Protein AF-A0A3D3ZYZ5-F1 (afdb_monomer_lite)

Radius of gyration: 24.04 Å; chains: 1; bounding box: 31×42×69 Å

Secondary structure (DSSP, 8-state):
-HHHHHHHHHHTT-----PPPS-SS--TTSPPPP-S-EEPTTS-EE-GGGGTTSS--------TT-HHHHHTHHHHHHHT-

Structure (mmCIF, N/CA/C/O backbone):
data_AF-A0A3D3ZYZ5-F1
#
_entry.id   AF-A0A3D3ZYZ5-F1
#
loop_
_atom_site.group_PDB
_atom_site.id
_atom_site.type_symbol
_atom_site.label_atom_id
_atom_site.label_alt_id
_atom_site.label_comp_id
_atom_site.label_asym_id
_atom_site.label_entity_id
_atom_site.label_seq_id
_atom_site.pdbx_PDB_ins_code
_atom_site.Cartn_x
_atom_site.Cartn_y
_atom_site.Cartn_z
_atom_site.occupancy
_atom_site.B_iso_or_equiv
_atom_site.auth_seq_id
_atom_site.auth_comp_id
_atom_site.auth_asym_id
_atom_site.auth_atom_id
_atom_site.pdbx_PDB_model_num
ATOM 1 N N . MET A 1 1 ? 11.378 -29.202 53.202 1.00 59.69 1 MET A N 1
ATOM 2 C CA . MET A 1 1 ? 11.071 -27.751 53.229 1.00 59.69 1 MET A CA 1
ATOM 3 C C . MET A 1 1 ? 11.936 -26.963 52.243 1.00 59.69 1 MET A C 1
ATOM 5 O O . MET A 1 1 ? 11.384 -26.471 51.273 1.00 59.69 1 MET A O 1
ATOM 9 N N . LYS A 1 2 ? 13.274 -26.941 52.373 1.00 55.06 2 LYS A N 1
ATOM 10 C CA . LYS A 1 2 ? 14.185 -26.259 51.417 1.00 55.06 2 LYS A CA 1
ATOM 11 C C . LYS A 1 2 ? 13.994 -26.660 49.940 1.00 55.06 2 LYS A C 1
ATOM 13 O O . LYS A 1 2 ? 13.946 -25.794 49.083 1.00 55.06 2 LYS A O 1
ATOM 18 N N . LYS A 1 3 ? 13.810 -27.957 49.650 1.00 55.78 3 LYS A N 1
ATOM 19 C CA . LYS A 1 3 ? 13.582 -28.458 48.276 1.00 55.78 3 LYS A CA 1
ATOM 20 C C . LYS A 1 3 ? 12.232 -28.027 47.678 1.00 55.78 3 LYS A C 1
ATOM 22 O O . LYS A 1 3 ? 12.161 -27.758 46.491 1.00 55.78 3 LYS A O 1
ATOM 27 N N . ILE A 1 4 ? 11.191 -27.914 48.509 1.00 67.81 4 ILE A N 1
ATOM 28 C CA . ILE A 1 4 ? 9.856 -27.449 48.091 1.00 67.81 4 ILE A CA 1
ATOM 29 C C . ILE A 1 4 ? 9.904 -25.952 47.760 1.00 67.81 4 ILE A C 1
ATOM 31 O O . ILE A 1 4 ? 9.321 -25.522 46.773 1.00 67.81 4 ILE A O 1
ATOM 35 N N . LEU A 1 5 ? 10.676 -25.180 48.533 1.00 64.88 5 LEU A N 1
ATOM 36 C CA . LEU A 1 5 ? 10.870 -23.749 48.296 1.00 64.88 5 LEU A CA 1
ATOM 37 C C . LEU A 1 5 ? 11.620 -23.465 46.980 1.00 64.88 5 LEU A C 1
ATOM 39 O O . LEU A 1 5 ? 11.281 -22.528 46.269 1.00 64.88 5 LEU A O 1
ATOM 43 N N . VAL A 1 6 ? 12.606 -24.301 46.632 1.00 71.31 6 VAL A N 1
ATOM 44 C CA . VAL A 1 6 ? 13.372 -24.178 45.377 1.00 71.31 6 VAL A CA 1
ATOM 45 C C . VAL A 1 6 ? 12.511 -24.507 44.153 1.00 71.31 6 VAL A C 1
ATOM 47 O O . VAL A 1 6 ? 12.584 -23.803 43.152 1.00 71.31 6 VAL A O 1
ATOM 50 N N . ILE A 1 7 ? 11.654 -25.530 44.237 1.00 68.94 7 ILE A N 1
ATOM 51 C CA . ILE A 1 7 ? 10.743 -25.900 43.140 1.00 68.94 7 ILE A CA 1
ATOM 52 C C . ILE A 1 7 ? 9.689 -24.806 42.907 1.00 68.94 7 ILE A C 1
ATOM 54 O O . ILE A 1 7 ? 9.404 -24.466 41.761 1.00 68.94 7 ILE A O 1
ATOM 58 N N . ALA A 1 8 ? 9.162 -24.201 43.976 1.00 66.94 8 ALA A N 1
ATOM 59 C CA . ALA A 1 8 ? 8.216 -23.091 43.866 1.00 66.94 8 ALA A CA 1
ATOM 60 C C . ALA A 1 8 ? 8.838 -21.847 43.197 1.00 66.94 8 ALA A C 1
ATOM 62 O O . ALA A 1 8 ? 8.187 -21.212 42.373 1.00 66.94 8 ALA A O 1
ATOM 63 N N . ALA A 1 9 ? 10.108 -21.541 43.487 1.00 66.38 9 ALA A N 1
ATOM 64 C CA . ALA A 1 9 ? 10.826 -20.417 42.877 1.00 66.38 9 ALA A CA 1
ATOM 65 C C . ALA A 1 9 ? 11.162 -20.633 41.384 1.00 66.38 9 ALA A C 1
ATOM 67 O O . ALA A 1 9 ? 11.227 -19.676 40.613 1.00 66.38 9 ALA A O 1
ATOM 68 N N . LEU A 1 10 ? 11.349 -21.886 40.957 1.00 61.00 10 LEU A N 1
ATOM 69 C CA . LEU A 1 10 ? 11.583 -22.240 39.551 1.00 61.00 10 LEU A CA 1
ATOM 70 C C . LEU A 1 10 ? 10.306 -22.152 38.700 1.00 61.00 10 LEU A C 1
ATOM 72 O O . LEU A 1 10 ? 10.378 -21.793 37.529 1.00 61.00 10 LEU A O 1
ATOM 76 N N . LEU A 1 11 ? 9.134 -22.417 39.284 1.00 61.94 11 LEU A N 1
ATOM 77 C CA . LEU A 1 11 ? 7.844 -22.329 38.585 1.00 61.94 11 LEU A CA 1
ATOM 78 C C . LEU A 1 11 ? 7.387 -20.880 38.338 1.00 61.94 11 LEU A C 1
ATOM 80 O O . LEU A 1 11 ? 6.662 -20.619 37.377 1.00 61.94 11 LEU A O 1
ATOM 84 N N . SER A 1 12 ? 7.854 -19.922 39.145 1.00 59.81 12 SER A N 1
ATOM 85 C CA . SER A 1 12 ? 7.582 -18.489 38.954 1.00 59.81 12 SER A CA 1
ATOM 86 C C . SER A 1 12 ? 8.377 -17.830 37.816 1.00 59.81 12 SER A C 1
ATOM 88 O O . SER A 1 12 ? 8.126 -16.672 37.504 1.00 59.81 12 SER A O 1
ATOM 90 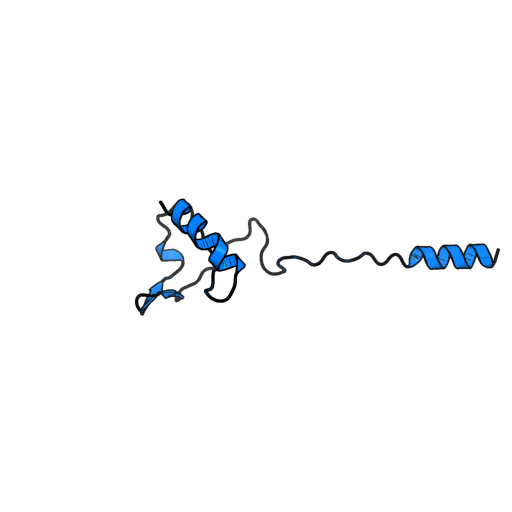N N . TYR A 1 13 ? 9.298 -18.552 37.166 1.00 56.91 13 TYR A N 1
ATOM 91 C CA . TYR A 1 13 ? 10.078 -18.071 36.014 1.00 56.91 13 TYR A CA 1
ATOM 92 C C . TYR A 1 13 ? 9.413 -18.346 34.657 1.00 56.91 13 TYR A C 1
ATOM 94 O O . TYR A 1 13 ? 10.070 -18.317 33.618 1.00 56.91 13 TYR A O 1
ATOM 102 N N . SER A 1 14 ? 8.104 -18.607 34.645 1.00 61.97 14 SER A N 1
ATOM 103 C CA . SER A 1 14 ? 7.329 -18.642 33.405 1.00 61.97 14 SER A CA 1
ATOM 104 C C . SER A 1 14 ? 7.205 -17.213 32.878 1.00 61.97 14 SER A C 1
ATOM 106 O O . SER A 1 14 ? 6.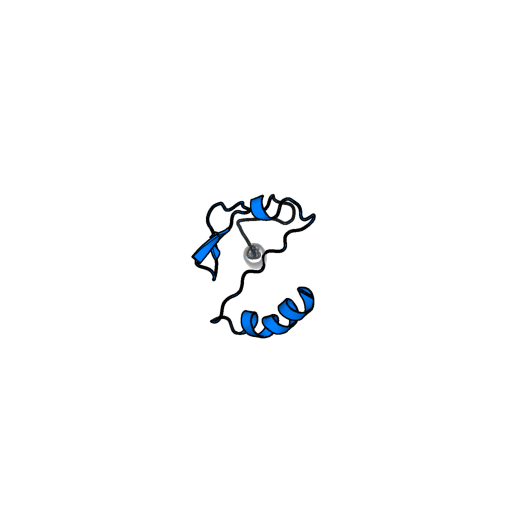255 -16.501 33.197 1.00 61.97 14 SER A O 1
ATOM 108 N N . SER A 1 15 ? 8.213 -16.759 32.131 1.00 65.00 15 SER A N 1
ATOM 109 C CA . SER A 1 15 ? 8.154 -15.507 31.387 1.00 65.00 15 SER A CA 1
ATOM 110 C C . SER A 1 15 ? 6.890 -15.525 30.535 1.00 65.00 15 SER A C 1
ATOM 112 O O . SER A 1 15 ? 6.719 -16.411 29.699 1.00 65.00 15 SER A O 1
ATOM 114 N N . VAL A 1 16 ? 5.995 -14.560 30.758 1.00 66.50 16 VAL A N 1
ATOM 115 C CA . VAL A 1 16 ? 4.930 -14.256 29.803 1.00 66.50 16 VAL A CA 1
ATOM 116 C C . VAL A 1 16 ? 5.649 -13.904 28.507 1.00 66.50 16 VAL A C 1
ATOM 118 O O . VAL A 1 16 ? 6.273 -12.849 28.408 1.00 66.50 16 VAL A O 1
ATOM 121 N N . ALA A 1 17 ? 5.658 -14.827 27.549 1.00 66.75 17 ALA A N 1
ATOM 122 C CA . ALA A 1 17 ? 6.136 -14.533 26.214 1.00 66.75 17 ALA A CA 1
ATOM 123 C C . ALA A 1 17 ? 5.175 -13.486 25.647 1.00 66.75 17 ALA A C 1
ATOM 125 O O . ALA A 1 17 ? 4.033 -13.808 25.321 1.00 66.75 17 ALA A O 1
ATOM 126 N N . ALA A 1 18 ? 5.606 -12.224 25.608 1.00 67.25 18 ALA A N 1
ATOM 127 C CA . ALA A 1 18 ? 4.903 -11.191 24.870 1.00 67.25 18 ALA A CA 1
ATOM 128 C C . ALA A 1 18 ? 4.881 -11.654 23.411 1.00 67.25 18 ALA A C 1
ATOM 130 O O . ALA A 1 18 ? 5.924 -11.707 22.756 1.00 67.25 18 ALA A O 1
ATOM 131 N N . ALA A 1 19 ? 3.717 -12.103 22.943 1.00 67.94 19 ALA A N 1
ATOM 132 C CA . ALA A 1 19 ? 3.536 -12.416 21.539 1.00 67.94 19 ALA A CA 1
ATOM 133 C C . ALA A 1 19 ? 3.885 -11.148 20.750 1.00 67.94 19 ALA A C 1
ATOM 135 O O . ALA A 1 19 ? 3.393 -10.069 21.074 1.00 67.94 19 ALA A O 1
ATOM 136 N N . GLY A 1 20 ? 4.795 -11.269 19.781 1.00 60.25 20 GLY A N 1
ATOM 137 C CA . GLY A 1 20 ? 5.194 -10.138 18.952 1.00 60.25 20 GLY A CA 1
ATOM 138 C C . GLY A 1 20 ? 3.975 -9.573 18.232 1.00 60.25 20 GLY A C 1
ATOM 139 O O . GLY A 1 20 ? 3.243 -10.313 17.575 1.00 60.25 20 GLY A O 1
ATOM 140 N N . GLU A 1 21 ? 3.750 -8.274 18.381 1.00 62.34 21 GLU A N 1
ATOM 141 C CA . GLU A 1 21 ? 2.705 -7.566 17.658 1.00 62.34 21 GLU A CA 1
ATOM 142 C C . GLU A 1 21 ? 3.072 -7.521 16.173 1.00 62.34 21 GLU A C 1
ATOM 144 O O . GLU A 1 21 ? 4.156 -7.074 15.796 1.00 62.34 21 GLU A O 1
ATOM 149 N N . PHE A 1 22 ? 2.191 -8.052 15.323 1.00 69.12 22 PHE A N 1
ATOM 150 C CA . PHE A 1 22 ? 2.458 -8.208 13.889 1.00 69.12 22 PHE A CA 1
ATOM 151 C C . PHE A 1 22 ? 2.479 -6.861 13.139 1.00 69.12 22 PHE A C 1
ATOM 153 O O . PHE A 1 22 ? 3.021 -6.792 12.037 1.00 69.12 22 PHE A O 1
ATOM 160 N N . ASN A 1 23 ? 1.923 -5.795 13.733 1.00 72.31 23 ASN A N 1
ATOM 161 C CA . ASN A 1 23 ? 1.988 -4.420 13.239 1.00 72.31 23 ASN A CA 1
ATOM 162 C C . ASN A 1 23 ? 1.844 -3.409 14.400 1.00 72.31 23 ASN A C 1
ATOM 164 O O . ASN A 1 23 ? 0.726 -3.177 14.840 1.00 72.31 23 ASN A O 1
ATOM 168 N N . PRO A 1 24 ? 2.923 -2.761 14.870 1.00 79.62 24 PRO A N 1
ATOM 169 C CA . PRO A 1 24 ? 2.854 -1.829 16.001 1.00 79.62 24 PRO A CA 1
ATOM 170 C C . PRO A 1 24 ? 2.320 -0.430 15.632 1.00 79.62 24 PRO A C 1
ATOM 172 O O . PRO A 1 24 ? 2.396 0.481 16.453 1.00 79.62 24 PRO A O 1
ATOM 175 N N . VAL A 1 25 ? 1.887 -0.209 14.382 1.00 88.06 25 VAL A N 1
ATOM 176 C CA . VAL A 1 25 ? 1.592 1.138 13.857 1.00 88.06 25 VAL A CA 1
ATOM 177 C C . VAL A 1 25 ? 0.103 1.377 13.605 1.00 88.06 25 VAL A C 1
ATOM 179 O O . VAL A 1 25 ? -0.353 2.498 13.809 1.00 88.06 25 VAL A O 1
ATOM 182 N N . LEU A 1 26 ? -0.637 0.375 13.121 1.00 90.00 26 LEU A N 1
ATOM 183 C CA . LEU A 1 26 ? -2.050 0.516 12.747 1.00 90.00 26 LEU A CA 1
ATOM 184 C C . LEU A 1 26 ? -2.848 -0.724 13.134 1.00 90.00 26 LEU A C 1
ATOM 186 O O . LEU A 1 26 ? -2.465 -1.843 12.768 1.00 90.00 26 LEU A O 1
ATOM 190 N N . ASP A 1 27 ? -4.002 -0.489 13.746 1.00 90.19 27 ASP A N 1
ATOM 191 C CA . ASP A 1 27 ? -4.981 -1.505 14.101 1.00 90.19 27 ASP A CA 1
ATOM 192 C C . ASP A 1 27 ? -6.134 -1.578 13.091 1.00 90.19 27 ASP A C 1
ATOM 194 O O . ASP A 1 27 ? -6.408 -0.670 12.299 1.00 90.19 27 ASP A O 1
ATOM 198 N N . ILE A 1 28 ? -6.854 -2.700 13.109 1.00 90.81 28 ILE A N 1
ATOM 199 C CA . ILE A 1 28 ? -8.061 -2.860 12.294 1.00 90.81 28 ILE A CA 1
ATOM 200 C C . ILE A 1 28 ? -9.131 -1.883 12.791 1.00 90.81 28 ILE A C 1
ATOM 202 O O . ILE A 1 28 ? -9.566 -1.954 13.937 1.00 90.81 28 ILE A O 1
ATOM 206 N N . GLY A 1 29 ? -9.616 -1.032 11.886 1.00 93.25 29 GLY A N 1
ATOM 207 C CA . GLY A 1 29 ? -10.618 -0.005 12.180 1.00 93.25 29 GLY A CA 1
ATOM 208 C C . GLY A 1 29 ? -10.035 1.402 12.285 1.00 93.25 29 GLY A C 1
ATOM 209 O O . GLY A 1 29 ? -10.803 2.365 12.238 1.00 93.25 29 GLY A O 1
ATOM 210 N N . ASP A 1 30 ? -8.708 1.533 12.344 1.00 94.50 30 ASP A N 1
ATOM 211 C CA . ASP A 1 30 ? -8.053 2.831 12.255 1.00 94.50 30 ASP A CA 1
ATOM 212 C C . ASP A 1 30 ? -8.289 3.489 10.894 1.00 94.50 30 ASP A C 1
ATOM 214 O O . ASP A 1 30 ? -8.477 2.841 9.858 1.00 94.50 30 ASP A O 1
ATOM 218 N N . ASN A 1 31 ? -8.245 4.822 10.890 1.00 94.44 31 ASN A N 1
ATOM 219 C CA . ASN A 1 31 ? -8.257 5.574 9.644 1.00 94.44 31 ASN A CA 1
ATOM 220 C C . ASN A 1 31 ? -7.000 5.248 8.831 1.00 94.44 31 ASN A C 1
ATOM 222 O O . ASN A 1 31 ? -5.882 5.315 9.342 1.00 94.44 31 ASN A O 1
ATOM 226 N N . ALA A 1 32 ? -7.182 4.968 7.540 1.00 93.81 32 ALA A N 1
ATOM 227 C CA . ALA A 1 32 ? -6.063 4.760 6.634 1.00 93.81 32 ALA A CA 1
ATOM 228 C C . ALA A 1 32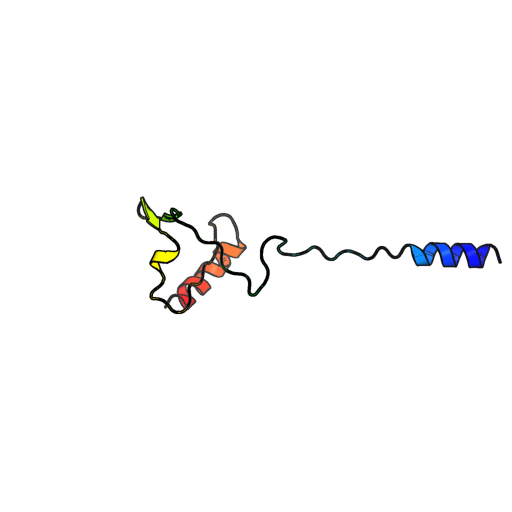 ? -5.160 6.013 6.577 1.00 93.81 32 ALA A C 1
ATOM 230 O O . ALA A 1 32 ? -5.677 7.132 6.456 1.00 93.81 32 ALA A O 1
ATOM 231 N N . PRO A 1 33 ? -3.823 5.854 6.604 1.00 93.94 33 PRO A N 1
ATOM 232 C CA . PRO A 1 33 ? -2.907 6.961 6.372 1.00 93.94 33 PRO A CA 1
ATOM 233 C C . PRO A 1 33 ? -3.141 7.578 4.995 1.00 93.94 33 PRO A C 1
ATOM 235 O O . PRO A 1 33 ? -3.171 6.881 3.978 1.00 93.94 33 PRO A O 1
ATOM 238 N N . LYS A 1 34 ? -3.276 8.902 4.960 1.00 96.19 34 LYS A N 1
ATOM 239 C CA . LYS A 1 34 ? -3.398 9.646 3.708 1.00 96.19 34 LYS A CA 1
ATOM 240 C C . LYS A 1 34 ? -2.023 9.958 3.129 1.00 96.19 34 LYS A C 1
ATOM 242 O O . LYS A 1 34 ? -1.070 10.211 3.861 1.00 96.19 34 LYS A O 1
ATOM 247 N N . TRP A 1 35 ? -1.952 10.006 1.806 1.00 96.50 35 TRP A N 1
ATOM 248 C CA . TRP A 1 35 ? -0.795 10.476 1.052 1.00 96.50 35 TRP A CA 1
ATOM 249 C C . TRP A 1 35 ? -1.224 11.558 0.061 1.00 96.50 35 TRP A C 1
ATOM 251 O O . TRP A 1 35 ? -2.354 11.556 -0.425 1.00 96.50 35 TRP A O 1
ATOM 261 N N . GLU A 1 36 ? -0.314 12.471 -0.262 1.00 96.75 36 GLU A N 1
ATOM 262 C CA . GLU A 1 36 ? -0.587 13.555 -1.217 1.00 96.75 36 GLU A CA 1
ATOM 263 C C . GLU A 1 36 ? 0.162 13.375 -2.540 1.00 96.75 36 GLU A C 1
ATOM 265 O O . GLU A 1 36 ? -0.341 13.760 -3.589 1.00 96.75 36 GLU A O 1
ATOM 270 N N . LYS A 1 37 ? 1.363 12.787 -2.498 1.00 96.00 37 LYS A N 1
ATOM 271 C CA . LYS A 1 37 ? 2.304 12.782 -3.626 1.00 96.00 37 LYS A CA 1
ATOM 272 C C . LYS A 1 37 ? 2.973 11.428 -3.802 1.00 96.00 37 LYS A C 1
ATOM 274 O O . LYS A 1 37 ? 4.184 11.300 -3.639 1.00 96.00 37 LYS A O 1
ATOM 279 N N . LEU A 1 38 ? 2.181 10.397 -4.085 1.00 96.12 38 LEU A N 1
ATOM 280 C CA . LEU A 1 38 ? 2.728 9.081 -4.399 1.00 96.12 38 LEU A CA 1
ATOM 281 C C . LEU A 1 38 ? 3.132 9.042 -5.883 1.00 96.12 38 LEU A C 1
ATOM 283 O O . LEU A 1 38 ? 2.258 9.232 -6.734 1.00 96.12 38 LEU A O 1
ATOM 287 N N . PRO A 1 39 ? 4.411 8.804 -6.223 1.00 95.81 39 PRO A N 1
ATOM 288 C CA . PRO A 1 39 ? 4.825 8.659 -7.613 1.00 95.81 39 PRO A CA 1
ATOM 289 C C . PRO A 1 39 ? 4.179 7.427 -8.248 1.00 95.81 39 PRO A C 1
ATOM 291 O O . PRO A 1 39 ? 4.182 6.340 -7.669 1.00 95.81 39 PRO A O 1
ATOM 294 N N . SER A 1 40 ? 3.636 7.589 -9.451 1.00 94.00 40 SER A N 1
ATOM 295 C CA . SER A 1 40 ? 3.096 6.485 -10.247 1.00 94.00 40 SER A CA 1
ATOM 296 C C . SER A 1 40 ? 4.083 6.009 -11.311 1.00 94.00 40 SER A C 1
ATOM 298 O O . SER A 1 40 ? 5.030 6.706 -11.663 1.00 94.00 40 SER A O 1
ATOM 300 N N . ILE A 1 41 ? 3.777 4.867 -11.930 1.00 93.62 41 ILE A N 1
ATOM 301 C CA . ILE A 1 41 ? 4.504 4.332 -13.095 1.00 93.62 41 ILE A CA 1
ATOM 302 C C . ILE A 1 41 ? 4.387 5.199 -14.365 1.00 93.62 41 ILE A C 1
ATOM 304 O O . ILE A 1 41 ? 4.933 4.847 -15.403 1.00 93.62 41 ILE A O 1
ATOM 308 N N . THR A 1 42 ? 3.629 6.298 -14.304 1.00 94.38 42 THR A N 1
ATOM 309 C CA . THR A 1 42 ? 3.427 7.244 -15.414 1.00 94.38 42 THR A CA 1
ATOM 310 C C . THR A 1 42 ? 4.041 8.619 -15.142 1.00 94.38 42 THR A C 1
ATOM 312 O O . THR A 1 42 ? 3.643 9.592 -15.779 1.00 94.38 42 THR A O 1
ATOM 315 N N . ASP A 1 43 ? 4.946 8.720 -14.160 1.00 92.50 43 ASP A N 1
ATOM 316 C CA . ASP A 1 43 ? 5.587 9.968 -13.706 1.00 92.50 43 ASP A CA 1
ATOM 317 C C . ASP A 1 43 ? 4.607 11.049 -13.212 1.00 92.50 43 ASP A C 1
ATOM 319 O O . ASP A 1 43 ? 4.929 12.234 -13.126 1.00 92.50 43 ASP A O 1
ATOM 323 N N . LYS A 1 44 ? 3.385 10.645 -12.858 1.00 94.88 44 LYS A N 1
ATOM 324 C CA . LYS A 1 44 ? 2.376 11.504 -12.224 1.00 94.88 44 LYS A CA 1
ATOM 325 C C . LYS A 1 44 ? 2.300 11.230 -10.732 1.00 94.88 44 LYS A C 1
ATOM 327 O O . LYS A 1 44 ? 2.438 10.078 -10.317 1.00 94.88 44 LYS A O 1
ATOM 332 N N . GLU A 1 45 ? 2.004 12.264 -9.954 1.00 96.81 45 GLU A N 1
ATOM 333 C CA . GLU A 1 45 ? 1.677 12.142 -8.533 1.00 96.81 45 GLU A CA 1
ATOM 334 C C . GLU A 1 45 ? 0.209 11.725 -8.350 1.00 96.81 45 GLU A C 1
ATOM 336 O O . GLU A 1 45 ? -0.696 12.249 -9.006 1.00 96.81 45 GLU A O 1
ATOM 341 N N . ILE A 1 46 ? -0.031 10.780 -7.443 1.00 96.19 46 ILE A N 1
ATOM 342 C CA . ILE A 1 46 ? -1.364 10.330 -7.040 1.00 96.19 46 ILE A CA 1
ATOM 343 C C . ILE A 1 46 ? -1.555 10.665 -5.557 1.00 96.19 46 ILE A C 1
ATOM 345 O O . ILE A 1 46 ? -0.718 10.298 -4.734 1.00 96.19 46 ILE A O 1
ATOM 349 N N . ALA A 1 47 ? -2.666 11.320 -5.214 1.00 97.12 47 ALA A N 1
ATOM 350 C CA . ALA A 1 47 ? -3.087 11.602 -3.842 1.00 97.12 47 ALA A CA 1
ATOM 351 C C . ALA A 1 47 ? -4.178 10.620 -3.381 1.00 97.12 47 ALA A C 1
ATOM 353 O O . ALA A 1 47 ? -4.917 10.078 -4.202 1.00 97.12 47 ALA A O 1
ATOM 354 N N . PHE A 1 48 ? -4.328 10.435 -2.069 1.00 97.06 48 PHE A N 1
ATOM 355 C CA . PHE A 1 48 ? -5.380 9.609 -1.4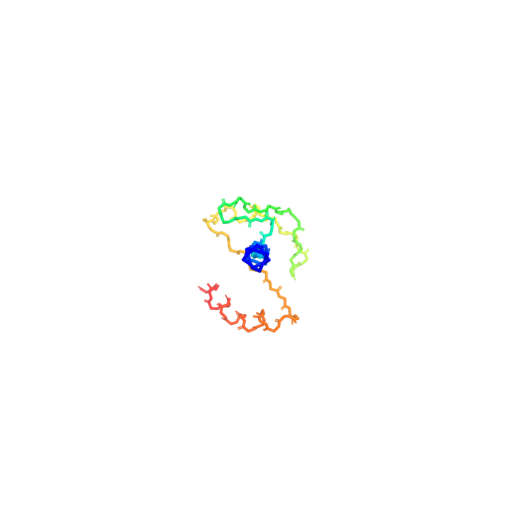59 1.00 97.06 48 PHE A CA 1
ATOM 356 C C . PHE A 1 48 ? -6.780 10.057 -1.897 1.00 97.06 48 PHE A C 1
ATOM 358 O O . PHE A 1 48 ? -7.629 9.250 -2.269 1.00 97.06 48 PHE A O 1
ATOM 365 N N . ASP A 1 49 ? -7.006 11.371 -1.914 1.00 96.94 49 ASP A N 1
ATOM 366 C CA . ASP A 1 49 ? -8.310 11.958 -2.219 1.00 96.94 49 ASP A CA 1
ATOM 367 C C . ASP A 1 49 ? -8.688 11.859 -3.714 1.00 96.94 49 ASP A C 1
ATOM 369 O O . ASP A 1 49 ? -9.831 12.159 -4.065 1.00 96.94 49 ASP A O 1
ATOM 373 N N . HIS A 1 50 ? -7.784 11.397 -4.595 1.00 96.44 50 HIS A N 1
ATOM 374 C CA . HIS A 1 50 ? -8.117 11.086 -5.994 1.00 96.44 50 HIS A CA 1
ATOM 375 C C . HIS A 1 50 ? -9.101 9.913 -6.131 1.00 96.44 50 HIS A C 1
ATOM 377 O O . HIS A 1 50 ? -9.652 9.733 -7.206 1.00 96.44 50 HIS A O 1
ATOM 383 N N . PHE A 1 51 ? -9.320 9.124 -5.073 1.00 95.81 51 PHE A N 1
ATOM 384 C CA . PHE A 1 51 ? -10.192 7.943 -5.095 1.00 95.81 51 PHE A CA 1
ATOM 385 C C . PHE A 1 51 ? -11.514 8.139 -4.335 1.00 95.81 51 PHE A C 1
ATOM 387 O O . PHE A 1 51 ? -12.234 7.172 -4.087 1.00 95.81 51 PHE A O 1
ATOM 394 N N . LYS A 1 52 ? -11.841 9.370 -3.921 1.00 96.12 52 LYS A N 1
ATOM 395 C CA . LYS A 1 52 ? -12.959 9.669 -3.004 1.00 96.12 52 LYS A CA 1
ATOM 396 C C . LYS A 1 52 ? -14.349 9.336 -3.555 1.00 96.12 52 LYS A C 1
ATOM 398 O O . LYS A 1 52 ? -15.287 9.193 -2.774 1.00 96.12 52 LYS A O 1
ATOM 403 N N . GLU A 1 53 ? -14.513 9.255 -4.876 1.00 97.19 53 GLU A N 1
ATOM 404 C CA . GLU A 1 53 ? -15.772 8.830 -5.496 1.00 97.19 53 GLU A CA 1
ATOM 405 C C . GLU A 1 53 ? -16.045 7.327 -5.330 1.00 97.19 53 GLU A C 1
ATOM 407 O O . GLU A 1 53 ? -17.188 6.884 -5.482 1.00 97.19 53 GLU A O 1
ATOM 412 N N . HIS A 1 54 ? -15.021 6.536 -5.003 1.00 96.00 54 HIS A N 1
ATOM 413 C CA . HIS A 1 54 ? -15.157 5.107 -4.776 1.00 96.00 54 HIS A CA 1
ATOM 414 C C . HIS A 1 54 ? -15.539 4.818 -3.324 1.00 96.00 54 HIS A C 1
ATOM 416 O O . HIS A 1 54 ? -15.031 5.415 -2.380 1.00 96.00 54 HIS A O 1
ATOM 422 N N . LYS A 1 55 ? -16.428 3.836 -3.135 1.00 95.44 55 LYS A N 1
ATOM 423 C CA . LYS A 1 55 ? -16.881 3.420 -1.797 1.00 95.44 55 LYS A CA 1
ATOM 424 C C . LYS A 1 55 ? -15.781 2.744 -0.979 1.00 95.44 55 LYS A C 1
ATOM 426 O O . LYS A 1 55 ? -15.838 2.761 0.244 1.00 95.44 55 LYS A O 1
ATOM 431 N N . ILE A 1 56 ? -14.849 2.080 -1.659 1.00 94.56 56 ILE A N 1
ATOM 432 C CA . ILE A 1 56 ? -13.781 1.283 -1.060 1.00 94.56 56 ILE A CA 1
ATOM 433 C C . ILE A 1 56 ? -12.516 1.523 -1.878 1.00 94.56 56 ILE A C 1
ATOM 435 O O . ILE A 1 56 ? -12.551 1.437 -3.105 1.00 94.56 56 ILE A O 1
ATOM 439 N N . LEU A 1 57 ? -11.411 1.777 -1.183 1.00 94.75 57 LEU A N 1
ATOM 440 C CA . LEU A 1 57 ? -10.066 1.793 -1.743 1.00 94.75 57 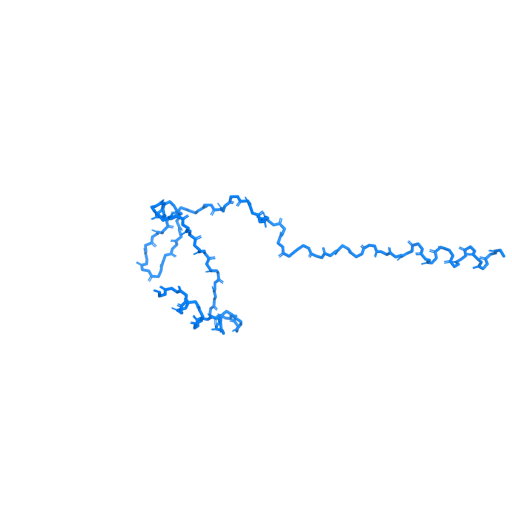LEU A CA 1
ATOM 441 C C . LEU A 1 57 ? -9.276 0.634 -1.132 1.00 94.75 57 LEU A C 1
ATOM 443 O O . LEU A 1 57 ? -9.137 0.553 0.087 1.00 94.75 57 LEU A O 1
ATOM 447 N N . VAL A 1 58 ? -8.763 -0.259 -1.977 1.00 94.56 58 VAL A N 1
ATOM 448 C CA . VAL A 1 58 ? -7.865 -1.346 -1.565 1.00 94.56 58 VAL A CA 1
ATOM 449 C C . VAL A 1 58 ? -6.442 -0.959 -1.951 1.00 94.56 58 VAL A C 1
ATOM 451 O O . VAL A 1 58 ? -6.170 -0.701 -3.121 1.00 94.56 58 VAL A O 1
ATOM 454 N N . VAL A 1 59 ? -5.532 -0.930 -0.974 1.00 94.06 59 VAL A N 1
ATOM 455 C CA . VAL A 1 59 ? -4.106 -0.647 -1.189 1.00 94.06 59 VAL A CA 1
ATOM 456 C C . VAL A 1 59 ? -3.317 -1.931 -0.960 1.00 94.06 59 VAL A C 1
ATOM 458 O O . VAL A 1 59 ? -3.258 -2.432 0.160 1.00 94.06 59 VAL A O 1
ATOM 461 N N . ALA A 1 60 ? -2.721 -2.472 -2.021 1.00 94.38 60 ALA A N 1
ATOM 462 C CA . ALA A 1 60 ? -1.880 -3.661 -1.951 1.00 94.38 60 ALA A CA 1
ATOM 463 C C . ALA A 1 60 ? -0.402 -3.261 -2.056 1.00 94.38 60 ALA A C 1
ATOM 465 O O . ALA A 1 60 ? 0.026 -2.716 -3.073 1.00 94.38 60 ALA A O 1
ATOM 466 N N . PHE A 1 61 ? 0.382 -3.543 -1.015 1.00 93.50 61 PHE A N 1
ATOM 467 C CA . PHE A 1 61 ? 1.835 -3.383 -1.058 1.00 93.50 61 PHE A CA 1
ATOM 468 C C . PHE A 1 61 ? 2.462 -4.629 -1.684 1.00 93.50 61 PHE A C 1
ATOM 470 O O . PHE A 1 61 ? 2.268 -5.739 -1.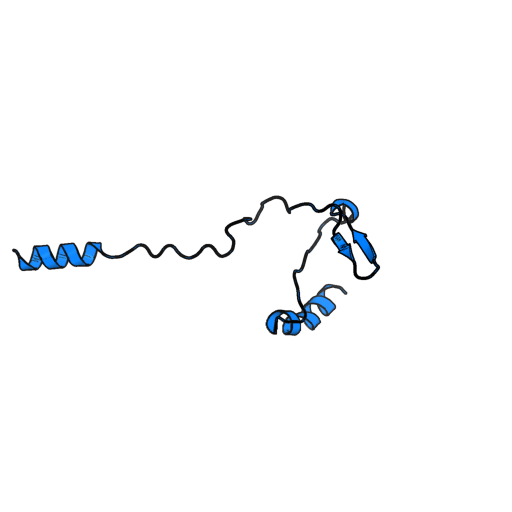192 1.00 93.50 61 PHE A O 1
ATOM 477 N N . THR A 1 62 ? 3.212 -4.442 -2.766 1.00 95.62 62 THR A N 1
ATOM 478 C CA . THR A 1 62 ? 3.878 -5.519 -3.508 1.00 95.62 62 THR A CA 1
ATOM 479 C C . THR A 1 62 ? 5.284 -5.091 -3.928 1.00 95.62 62 THR A C 1
ATOM 481 O O . THR A 1 62 ? 5.618 -3.903 -3.879 1.00 95.62 62 THR A O 1
ATOM 484 N N . CYS A 1 63 ? 6.128 -6.048 -4.312 1.00 95.12 63 CYS A N 1
ATOM 485 C CA . CYS A 1 63 ? 7.451 -5.778 -4.860 1.00 95.12 63 CYS A CA 1
ATOM 486 C C . CYS A 1 63 ? 7.967 -6.935 -5.723 1.00 95.12 63 CYS A C 1
ATOM 488 O O . CYS A 1 63 ? 7.645 -8.096 -5.497 1.00 95.12 63 CYS A O 1
ATOM 490 N N . ASN A 1 64 ? 8.871 -6.611 -6.648 1.00 95.25 64 ASN A N 1
ATOM 491 C CA . ASN A 1 64 ? 9.448 -7.587 -7.580 1.00 95.25 64 ASN A CA 1
ATOM 492 C C . ASN A 1 64 ? 10.475 -8.529 -6.923 1.00 95.25 64 ASN A C 1
ATOM 494 O O . ASN A 1 64 ? 10.896 -9.506 -7.532 1.00 95.25 64 ASN A O 1
ATOM 498 N N . SER A 1 65 ? 10.957 -8.202 -5.719 1.00 96.56 65 SER A N 1
ATOM 499 C CA . SER A 1 65 ? 12.026 -8.947 -5.040 1.00 96.56 65 SER A CA 1
ATOM 500 C C . SER A 1 65 ? 11.519 -9.952 -4.005 1.00 96.56 65 SER A C 1
ATOM 502 O O . SER A 1 65 ? 12.302 -10.782 -3.543 1.00 96.56 65 SER A O 1
ATOM 504 N N . CYS A 1 66 ? 10.239 -9.894 -3.623 1.00 97.00 66 CYS A N 1
ATOM 505 C CA . CYS A 1 66 ? 9.652 -10.830 -2.672 1.00 97.00 66 CYS A CA 1
ATOM 506 C C . CYS A 1 66 ? 8.991 -11.989 -3.431 1.00 97.00 66 CYS A C 1
ATOM 508 O O . CYS A 1 66 ? 7.998 -11.753 -4.118 1.00 97.00 66 CYS A O 1
ATOM 510 N N . PRO A 1 67 ? 9.461 -13.242 -3.279 1.00 97.06 67 PRO A N 1
ATOM 511 C CA . PRO A 1 67 ? 8.870 -14.379 -3.989 1.00 97.06 67 PRO A CA 1
ATOM 512 C C . PRO A 1 67 ? 7.383 -14.560 -3.652 1.00 97.06 67 PRO A C 1
ATOM 514 O O . PRO A 1 67 ? 6.584 -14.838 -4.535 1.00 97.06 67 PRO A O 1
ATOM 517 N N . TYR A 1 68 ? 6.980 -14.288 -2.405 1.00 95.88 68 TYR A N 1
ATOM 518 C CA . TYR A 1 68 ? 5.569 -14.337 -2.015 1.00 95.88 68 TYR A CA 1
ATOM 519 C C . TYR A 1 68 ? 4.717 -13.251 -2.671 1.00 95.88 68 TYR A C 1
ATOM 521 O O . TYR A 1 68 ? 3.537 -13.473 -2.910 1.00 95.88 68 TYR A O 1
ATOM 529 N N . ALA A 1 69 ? 5.281 -12.069 -2.928 1.00 97.25 69 ALA A N 1
ATOM 530 C CA . ALA A 1 69 ? 4.548 -11.014 -3.616 1.00 97.25 69 ALA A CA 1
ATOM 531 C C . ALA A 1 69 ? 4.300 -11.410 -5.079 1.00 97.25 69 ALA A C 1
ATOM 533 O O . ALA A 1 69 ? 3.167 -11.301 -5.543 1.00 97.25 69 ALA A O 1
ATOM 534 N N . VAL A 1 70 ? 5.325 -11.968 -5.736 1.00 97.19 70 VAL A N 1
ATOM 535 C CA . VAL A 1 70 ? 5.250 -12.493 -7.109 1.00 97.19 70 VAL A CA 1
ATOM 536 C C . VAL A 1 70 ? 4.210 -13.614 -7.221 1.00 97.19 70 VAL A C 1
ATOM 538 O O . VAL A 1 70 ? 3.339 -13.555 -8.085 1.00 97.19 70 VAL A O 1
ATOM 541 N N . ASP A 1 71 ? 4.211 -14.582 -6.299 1.00 97.31 71 ASP A N 1
ATOM 542 C CA . ASP A 1 71 ? 3.236 -15.689 -6.287 1.00 97.31 71 ASP A CA 1
ATOM 543 C C . ASP A 1 71 ? 1.769 -15.215 -6.179 1.00 97.31 71 ASP A C 1
ATOM 545 O O . ASP A 1 71 ? 0.839 -15.939 -6.546 1.00 97.31 71 ASP A O 1
ATOM 549 N N . TYR A 1 72 ? 1.529 -14.009 -5.654 1.00 96.81 72 TYR A N 1
ATOM 550 C CA . TYR A 1 72 ? 0.189 -13.441 -5.487 1.00 96.81 72 TYR A CA 1
ATOM 551 C C . TYR A 1 72 ? -0.275 -12.576 -6.666 1.00 96.81 72 TYR A C 1
ATOM 553 O O . TYR A 1 72 ? -1.455 -12.211 -6.703 1.00 96.81 72 TYR A O 1
ATOM 561 N N . GLU A 1 73 ? 0.590 -12.262 -7.630 1.00 96.12 73 GLU A N 1
ATOM 562 C CA . GLU A 1 73 ? 0.267 -11.346 -8.731 1.00 96.12 73 GLU A CA 1
ATOM 563 C C . GLU A 1 73 ? -0.943 -11.821 -9.546 1.00 96.12 73 GLU A C 1
ATOM 565 O O . GLU A 1 73 ? -1.889 -11.053 -9.732 1.00 96.12 73 GLU A O 1
ATOM 570 N N . ASP A 1 74 ? -0.998 -13.102 -9.926 1.00 96.44 74 ASP A N 1
ATOM 571 C CA . ASP A 1 74 ? -2.126 -13.670 -10.683 1.00 96.44 74 ASP A CA 1
ATOM 572 C C . ASP A 1 74 ? -3.467 -13.520 -9.945 1.00 96.44 74 ASP A C 1
ATOM 574 O O . ASP A 1 74 ? -4.515 -13.280 -10.556 1.00 96.44 74 ASP A O 1
ATOM 578 N N . ARG A 1 75 ? -3.449 -13.607 -8.609 1.00 96.25 75 ARG A N 1
ATOM 579 C CA . ARG A 1 75 ? -4.647 -13.423 -7.777 1.00 96.25 75 ARG A CA 1
ATOM 580 C C . ARG A 1 75 ? -5.087 -11.965 -7.742 1.00 96.25 75 ARG A C 1
ATOM 582 O O . ARG A 1 75 ? -6.287 -11.703 -7.797 1.00 96.25 75 ARG A O 1
ATOM 589 N N . LEU A 1 76 ? -4.142 -11.028 -7.660 1.00 95.62 76 LEU A N 1
ATOM 590 C CA . LEU A 1 76 ? -4.434 -9.593 -7.714 1.00 95.62 76 LEU A CA 1
ATOM 591 C C . LEU A 1 76 ? -4.991 -9.199 -9.089 1.00 95.62 76 LEU A C 1
ATOM 593 O O . LEU A 1 76 ? -5.974 -8.463 -9.160 1.00 95.62 76 LEU A O 1
ATOM 597 N N . VAL A 1 77 ? -4.433 -9.750 -10.170 1.00 95.06 77 VAL A N 1
ATOM 598 C CA . VAL A 1 77 ? -4.933 -9.549 -11.540 1.00 95.06 77 VAL A CA 1
ATOM 599 C C . VAL A 1 77 ? -6.346 -10.109 -11.706 1.00 95.06 77 VAL A C 1
ATOM 601 O O . VAL A 1 77 ? -7.176 -9.484 -12.365 1.00 95.06 77 VAL A O 1
ATOM 604 N N . ALA A 1 78 ? -6.647 -11.269 -11.118 1.00 96.75 78 ALA A N 1
ATOM 605 C CA . ALA A 1 78 ? -7.996 -11.830 -11.134 1.00 96.75 78 ALA A CA 1
ATOM 606 C C . ALA A 1 78 ? -8.993 -10.995 -10.314 1.00 96.75 78 ALA A C 1
ATOM 608 O O . ALA A 1 78 ? -10.134 -10.844 -10.734 1.00 96.75 78 ALA A O 1
ATOM 609 N N . PHE A 1 79 ? -8.565 -10.446 -9.174 1.00 94.62 79 PHE A N 1
ATOM 610 C CA . PHE A 1 79 ? -9.387 -9.594 -8.310 1.00 94.62 79 PHE A CA 1
ATOM 611 C C . PHE A 1 79 ? -9.718 -8.231 -8.935 1.00 94.62 79 PHE A C 1
ATOM 613 O O . PHE A 1 79 ? -10.784 -7.686 -8.676 1.00 94.62 79 PHE A O 1
ATOM 620 N N . ALA A 1 80 ? -8.813 -7.675 -9.744 1.00 89.75 80 ALA A N 1
ATOM 621 C CA . ALA A 1 80 ? -8.984 -6.362 -10.368 1.00 89.75 80 ALA A CA 1
ATOM 622 C C . ALA A 1 80 ? -9.935 -6.349 -11.586 1.00 89.75 80 ALA A C 1
ATOM 624 O O . ALA A 1 80 ? -10.157 -5.283 -12.162 1.00 89.75 80 ALA A O 1
ATOM 625 N N . LYS A 1 81 ? -10.448 -7.513 -12.002 1.00 76.81 81 LYS A N 1
ATOM 626 C CA . LYS A 1 81 ? -11.418 -7.669 -13.097 1.00 76.81 81 LYS A CA 1
ATOM 627 C C . LYS A 1 81 ? -12.847 -7.623 -12.573 1.00 76.81 81 LYS A C 1
ATOM 629 O O . LYS A 1 81 ? -13.686 -7.032 -13.286 1.00 76.81 81 LYS A O 1
#

Sequence (81 aa):
MKKILVIAALLSYSSVAAAGEFNPVLDIGDNAPKWEKLPSITDKEIAFDHFKEHKILVVAFTCNSCPYAVDYEDRLVAFAK

Foldseek 3Di:
DVVVVVVVVVVVPPPPPPDDDPDPDDDPPDDDDWDFADQDPVRGGDTPCVCVVDPDDDDDDADPPDVVRVVCVVVVVVVVD

pLDDT: mean 85.88, std 14.25, range [55.06, 97.31]